Protein AF-A0A7I9XXD5-F1 (afdb_monomer)

Radius of gyration: 13.2 Å; Cα contacts (8 Å, |Δi|>4): 89; chains: 1; bounding box: 17×31×46 Å

Foldseek 3Di:
DDPPPVPPPVALPDPPDPVVLVLLCFAAPPQRAHRNAFDADPVPRHHDVRHRHDPRTDHPPD

Mean predicted aligned error: 9.18 Å

Sequence (62 aa):
MSRRATERNPFWTGRDNAAVQDALSRKCGMCGANVGEDCNSIIDGGPLPGRIVHHYRVGESA

Organism: NCBI:txid84962

Solvent-accessible surface area (backbone atoms only — not comparable to full-atom values): 3855 Å² total; per-residue (Å²): 136,82,80,78,73,73,72,80,72,88,55,52,56,45,84,86,35,68,69,41,46,63,40,25,73,14,34,25,76,75,66,62,29,46,62,73,45,65,30,46,33,85,87,75,66,42,75,39,88,66,23,40,61,64,93,54,45,45,60,84,86,122

pLDDT: mean 74.22, std 15.11, range [39.53, 88.31]

InterPro domains:
  IPR056911 DNA-binding phage zinc finger domain, putative [PF24623] (17-58)

Structure (mmCIF, N/CA/C/O backbone):
data_AF-A0A7I9XXD5-F1
#
_entry.id   AF-A0A7I9XXD5-F1
#
loop_
_atom_site.group_PDB
_atom_site.id
_atom_site.type_symbol
_atom_site.label_atom_id
_atom_site.label_alt_id
_atom_site.label_comp_id
_atom_site.label_asym_id
_atom_site.label_entity_id
_atom_site.label_seq_id
_atom_site.pdbx_PDB_ins_code
_atom_site.Cartn_x
_atom_site.Cartn_y
_atom_site.Cartn_z
_atom_site.occupancy
_atom_site.B_iso_or_equiv
_atom_site.auth_seq_id
_atom_site.auth_comp_id
_atom_site.auth_asym_id
_atom_site.auth_atom_id
_atom_site.pdbx_PDB_model_num
ATOM 1 N N . MET A 1 1 ? 4.635 -2.476 37.997 1.00 39.53 1 MET A N 1
ATOM 2 C CA . MET A 1 1 ? 5.335 -2.481 36.691 1.00 39.53 1 MET A CA 1
ATOM 3 C C . MET A 1 1 ? 4.515 -3.332 35.722 1.00 39.53 1 MET A C 1
ATOM 5 O O . MET A 1 1 ? 4.787 -4.516 35.561 1.00 39.53 1 MET A O 1
ATOM 9 N N . SER A 1 2 ? 3.436 -2.771 35.164 1.00 46.91 2 SER A N 1
ATOM 10 C CA . SER A 1 2 ? 2.545 -3.504 34.256 1.00 46.91 2 SER A CA 1
ATOM 11 C C . SER A 1 2 ? 3.205 -3.611 32.891 1.00 46.91 2 SER A C 1
ATOM 13 O O . SER A 1 2 ? 3.430 -2.606 32.219 1.00 46.91 2 SER A O 1
ATOM 15 N N . ARG A 1 3 ? 3.563 -4.840 32.519 1.00 49.69 3 ARG A N 1
ATOM 16 C CA . ARG A 1 3 ? 4.151 -5.191 31.229 1.00 49.69 3 ARG A CA 1
ATOM 17 C C . ARG A 1 3 ? 3.113 -4.910 30.143 1.00 49.69 3 ARG A C 1
ATOM 19 O O . ARG A 1 3 ? 2.293 -5.767 29.835 1.00 49.69 3 ARG A O 1
ATOM 26 N N . ARG A 1 4 ? 3.133 -3.699 29.582 1.00 51.19 4 ARG A N 1
ATOM 27 C CA . ARG A 1 4 ? 2.533 -3.418 28.278 1.00 51.19 4 ARG A CA 1
ATOM 28 C C . ARG A 1 4 ? 3.348 -4.206 27.260 1.00 51.19 4 ARG A C 1
ATOM 30 O O . ARG A 1 4 ? 4.359 -3.727 26.756 1.00 51.19 4 ARG A O 1
ATOM 37 N N . ALA A 1 5 ? 2.952 -5.454 27.037 1.00 50.44 5 ALA A N 1
ATOM 38 C CA . ALA A 1 5 ? 3.257 -6.138 25.800 1.00 50.44 5 ALA A CA 1
ATOM 39 C C . ALA A 1 5 ? 2.528 -5.344 24.716 1.00 50.44 5 ALA A C 1
ATOM 41 O O . ALA A 1 5 ? 1.372 -5.621 24.428 1.00 50.44 5 ALA A O 1
ATOM 42 N N . THR A 1 6 ? 3.166 -4.286 24.209 1.00 53.09 6 THR A N 1
ATOM 43 C CA . THR A 1 6 ? 2.740 -3.649 22.969 1.00 53.09 6 THR A CA 1
ATOM 44 C C . THR A 1 6 ? 2.763 -4.754 21.935 1.00 53.09 6 THR A C 1
ATOM 46 O O . THR A 1 6 ? 3.822 -5.275 21.577 1.00 53.09 6 THR A O 1
ATOM 49 N N . GLU A 1 7 ? 1.561 -5.179 21.583 1.00 49.44 7 GLU A N 1
ATOM 50 C CA . GLU A 1 7 ? 1.260 -6.246 20.661 1.00 49.44 7 GLU A CA 1
ATOM 51 C C . GLU A 1 7 ? 2.093 -6.031 19.403 1.00 49.44 7 GLU A C 1
ATOM 53 O O . GLU A 1 7 ? 1.935 -5.053 18.670 1.00 49.44 7 GLU A O 1
ATOM 58 N N . ARG A 1 8 ? 3.044 -6.936 19.166 1.00 45.91 8 ARG A N 1
ATOM 59 C CA . ARG A 1 8 ? 3.737 -7.049 17.889 1.00 45.91 8 ARG A CA 1
ATOM 60 C C . ARG A 1 8 ? 2.687 -7.532 16.903 1.00 45.91 8 ARG A C 1
ATOM 62 O O . ARG A 1 8 ? 2.600 -8.729 16.684 1.00 45.91 8 ARG A O 1
ATOM 69 N N . ASN A 1 9 ? 1.840 -6.621 16.426 1.00 49.66 9 ASN A N 1
ATOM 70 C CA . ASN A 1 9 ? 0.654 -6.925 15.642 1.00 49.66 9 ASN A CA 1
ATOM 71 C C . ASN A 1 9 ? 1.105 -7.662 14.367 1.00 49.66 9 ASN A C 1
ATOM 73 O O . ASN A 1 9 ? 1.641 -7.017 13.462 1.00 49.66 9 ASN A O 1
ATOM 77 N N . PRO A 1 10 ? 0.988 -9.005 14.287 1.00 52.41 10 PRO A N 1
ATOM 78 C CA . PRO A 1 10 ? 1.659 -9.789 13.243 1.00 52.41 10 PRO A CA 1
ATOM 79 C C . PRO A 1 10 ? 0.989 -9.643 11.875 1.00 52.41 10 PRO A C 1
ATOM 81 O O . PRO A 1 10 ? 1.444 -10.207 10.885 1.00 52.41 10 PRO A O 1
ATOM 84 N N . PHE A 1 11 ? -0.111 -8.903 11.828 1.00 54.44 11 PHE A N 1
ATOM 85 C CA . PHE A 1 11 ? -1.095 -8.982 10.781 1.00 54.44 11 PHE A CA 1
ATOM 86 C C . PHE A 1 11 ? -1.446 -7.561 10.358 1.00 54.44 11 PHE A C 1
ATOM 88 O O . PHE A 1 11 ? -2.306 -6.902 10.936 1.00 54.44 11 PHE A O 1
ATOM 95 N N . TRP A 1 12 ? -0.779 -7.084 9.311 1.00 64.19 12 TRP A N 1
ATOM 96 C CA . TRP A 1 12 ? -1.232 -5.930 8.526 1.00 64.19 12 TRP A CA 1
ATOM 97 C C . TRP A 1 12 ? -2.440 -6.330 7.650 1.00 64.19 12 TRP A C 1
ATOM 99 O O . TRP A 1 12 ? -2.551 -5.904 6.502 1.00 64.19 12 TRP A O 1
ATOM 109 N N . THR A 1 13 ? -3.293 -7.233 8.151 1.00 63.25 13 THR A N 1
ATOM 110 C CA . THR A 1 13 ? -4.331 -7.959 7.404 1.00 63.25 13 THR A CA 1
ATOM 111 C C . THR A 1 13 ? -5.618 -7.167 7.249 1.00 63.25 13 THR A C 1
ATOM 113 O O . THR A 1 13 ? -6.381 -7.459 6.335 1.00 63.25 13 THR A O 1
ATOM 116 N N . GLY A 1 14 ? -5.875 -6.205 8.137 1.00 71.19 14 GLY A N 1
ATOM 117 C CA . GLY A 1 14 ? -7.161 -5.523 8.237 1.00 71.19 14 GLY A CA 1
ATOM 118 C C . GLY A 1 14 ? -7.069 -4.030 7.959 1.00 71.19 14 GLY A C 1
ATOM 119 O O . GLY A 1 14 ? -6.174 -3.345 8.457 1.00 71.19 14 GLY A O 1
ATOM 120 N N . ARG A 1 15 ? -8.036 -3.511 7.194 1.00 78.00 15 ARG A N 1
ATOM 121 C CA . ARG A 1 15 ? -8.227 -2.068 6.975 1.00 78.00 15 ARG A CA 1
ATOM 122 C C . ARG A 1 15 ? -8.654 -1.353 8.266 1.00 78.00 15 ARG A C 1
ATOM 124 O O . ARG A 1 15 ? -8.523 -0.145 8.356 1.00 78.00 15 ARG A O 1
ATOM 131 N N . ASP A 1 16 ? -9.110 -2.070 9.283 1.00 79.19 16 ASP A N 1
ATOM 132 C CA . ASP A 1 16 ? -9.394 -1.545 10.624 1.00 79.19 16 ASP A CA 1
ATOM 133 C C . ASP A 1 16 ? -8.128 -1.231 11.444 1.00 79.19 16 ASP A C 1
ATOM 135 O O . ASP A 1 16 ? -8.197 -0.525 12.450 1.00 79.19 16 ASP A O 1
ATOM 139 N N . ASN A 1 17 ? -6.955 -1.710 11.019 1.00 80.75 17 ASN A N 1
ATOM 140 C CA . ASN A 1 17 ? -5.731 -1.503 11.771 1.00 80.75 17 ASN A CA 1
ATOM 141 C C . ASN A 1 17 ? -5.181 -0.079 11.588 1.00 80.75 17 ASN A C 1
ATOM 143 O O . ASN A 1 17 ? -4.947 0.368 10.466 1.00 80.75 17 ASN A O 1
ATOM 147 N N . ALA A 1 18 ? -4.886 0.610 12.694 1.00 80.56 18 ALA A N 1
ATOM 148 C CA . ALA A 1 18 ? -4.356 1.974 12.661 1.00 80.56 18 ALA A CA 1
ATOM 149 C C . ALA A 1 18 ? -3.034 2.093 11.880 1.0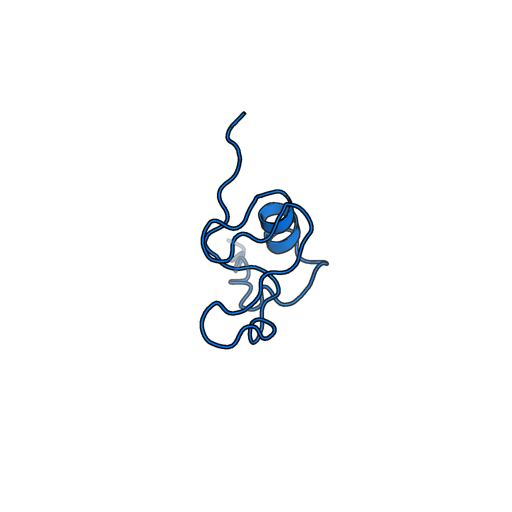0 80.56 18 ALA A C 1
ATOM 151 O O . ALA A 1 18 ? -2.847 3.064 11.153 1.00 80.56 18 ALA A O 1
ATOM 152 N N . ALA A 1 19 ? -2.143 1.097 11.968 1.00 78.81 19 ALA A N 1
ATOM 153 C CA . ALA A 1 19 ? -0.896 1.097 11.203 1.00 78.81 19 ALA A CA 1
ATOM 154 C C . ALA A 1 19 ? -1.167 0.932 9.701 1.00 78.81 19 ALA A C 1
ATOM 156 O O . ALA A 1 19 ? -0.538 1.590 8.879 1.00 78.81 19 ALA A O 1
ATOM 157 N N . VAL A 1 20 ? -2.145 0.097 9.340 1.00 82.12 20 VAL A N 1
ATOM 158 C CA . VAL A 1 20 ? -2.580 -0.082 7.950 1.00 82.12 20 VAL A CA 1
ATOM 159 C C . VAL A 1 20 ? -3.221 1.194 7.409 1.00 82.12 20 VAL A C 1
ATOM 161 O O . VAL A 1 20 ? -2.881 1.594 6.304 1.00 82.12 20 VAL A O 1
ATOM 164 N N . GLN A 1 21 ? -4.074 1.872 8.176 1.00 84.62 21 GLN A N 1
ATOM 165 C CA . GLN A 1 21 ? -4.646 3.175 7.808 1.00 84.62 21 GLN A CA 1
ATOM 166 C C . GLN A 1 21 ? -3.565 4.248 7.619 1.00 84.62 21 GLN A C 1
ATOM 168 O O . GLN A 1 21 ? -3.571 4.973 6.626 1.00 84.62 21 GLN A O 1
ATOM 173 N N . ASP A 1 22 ? -2.579 4.288 8.516 1.00 83.31 22 ASP A N 1
ATOM 174 C CA . ASP A 1 22 ? -1.405 5.157 8.408 1.00 83.31 22 ASP A CA 1
ATOM 175 C C . ASP A 1 22 ? -0.509 4.798 7.208 1.00 83.31 22 ASP A C 1
ATOM 177 O O . ASP A 1 22 ? 0.164 5.644 6.629 1.00 83.31 22 ASP A O 1
ATOM 181 N N . ALA A 1 23 ? -0.449 3.539 6.787 1.00 81.81 23 ALA A N 1
ATOM 182 C CA . ALA A 1 23 ? 0.231 3.166 5.549 1.00 81.81 23 ALA A CA 1
ATOM 183 C C . ALA A 1 23 ? -0.604 3.496 4.309 1.00 81.81 23 ALA A C 1
ATOM 185 O O . ALA A 1 23 ? -0.049 3.933 3.306 1.00 81.81 23 ALA A O 1
ATOM 186 N N . LEU A 1 24 ? -1.924 3.314 4.366 1.00 85.75 24 LEU A N 1
ATOM 187 C CA . LEU A 1 24 ? -2.847 3.649 3.286 1.00 85.75 24 LEU A CA 1
ATOM 188 C C . LEU A 1 24 ? -2.888 5.154 3.024 1.00 85.75 24 LEU A C 1
ATOM 190 O O . LEU A 1 24 ? -3.133 5.534 1.889 1.00 85.75 24 LEU A O 1
ATOM 194 N N . SER A 1 25 ? -2.578 6.009 4.001 1.00 86.56 25 SER A N 1
ATOM 195 C CA . SER A 1 25 ? -2.428 7.455 3.781 1.00 86.56 25 SER A CA 1
ATOM 196 C C . SER A 1 25 ? -1.226 7.825 2.891 1.00 86.56 25 SER A C 1
ATOM 198 O O . SER A 1 25 ? -1.060 8.986 2.528 1.00 86.56 25 SER A O 1
ATOM 200 N N . ARG A 1 26 ? -0.384 6.850 2.514 1.00 86.06 26 ARG A N 1
ATOM 201 C CA . ARG A 1 26 ? 0.866 7.046 1.772 1.00 86.06 26 ARG A CA 1
ATOM 202 C C . ARG A 1 26 ? 0.905 6.212 0.495 1.00 86.06 26 ARG A C 1
ATOM 204 O O . ARG A 1 26 ? 0.333 5.120 0.418 1.00 86.06 26 ARG A O 1
ATOM 211 N N . LYS A 1 27 ? 1.639 6.688 -0.511 1.00 87.62 27 LYS A N 1
ATOM 212 C CA . LYS A 1 27 ? 1.850 5.943 -1.757 1.00 87.62 27 LYS A CA 1
ATOM 213 C C . LYS A 1 27 ? 2.812 4.781 -1.522 1.00 87.62 27 LYS A C 1
ATOM 215 O O . LYS A 1 27 ? 3.799 4.889 -0.792 1.00 87.62 27 LYS A O 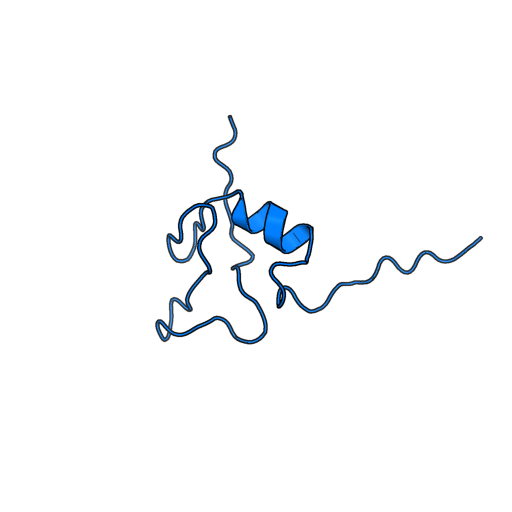1
ATOM 220 N N . CYS A 1 28 ? 2.549 3.638 -2.144 1.00 88.06 28 CYS A N 1
ATOM 221 C CA . CYS A 1 28 ? 3.482 2.524 -2.104 1.00 88.06 28 CYS A CA 1
ATOM 222 C C . CYS A 1 28 ? 4.632 2.753 -3.082 1.00 88.06 28 CYS A C 1
ATOM 224 O O . CYS A 1 28 ? 4.425 2.789 -4.291 1.00 88.06 28 CYS A O 1
ATOM 226 N N . GLY A 1 29 ? 5.859 2.831 -2.566 1.00 82.94 29 GLY A N 1
ATOM 227 C CA . GLY A 1 29 ? 7.058 2.934 -3.402 1.00 82.94 29 GLY A CA 1
ATOM 228 C C . GLY A 1 29 ? 7.491 1.603 -4.026 1.00 82.94 29 GLY A C 1
ATOM 229 O O . GLY A 1 29 ? 8.397 1.593 -4.847 1.00 82.94 29 GLY A O 1
ATOM 230 N N . MET A 1 30 ? 6.875 0.481 -3.628 1.00 85.06 30 MET A N 1
ATOM 231 C CA . MET A 1 30 ? 7.230 -0.861 -4.108 1.00 85.06 30 MET A CA 1
ATOM 232 C C . MET A 1 30 ? 6.357 -1.307 -5.286 1.00 85.06 30 MET A C 1
ATOM 234 O O . MET A 1 30 ? 6.892 -1.712 -6.309 1.00 85.06 30 MET A O 1
ATOM 238 N N . CYS A 1 31 ? 5.027 -1.227 -5.159 1.00 86.19 31 CYS A N 1
ATOM 239 C CA . CYS A 1 31 ? 4.095 -1.596 -6.235 1.00 86.19 31 CYS A CA 1
ATOM 240 C C . CYS A 1 31 ? 3.421 -0.397 -6.919 1.00 86.19 31 CYS A C 1
ATOM 242 O O . CYS A 1 31 ? 2.653 -0.589 -7.854 1.00 86.19 31 CYS A O 1
ATOM 244 N N . GLY A 1 32 ? 3.659 0.830 -6.446 1.00 85.44 32 GLY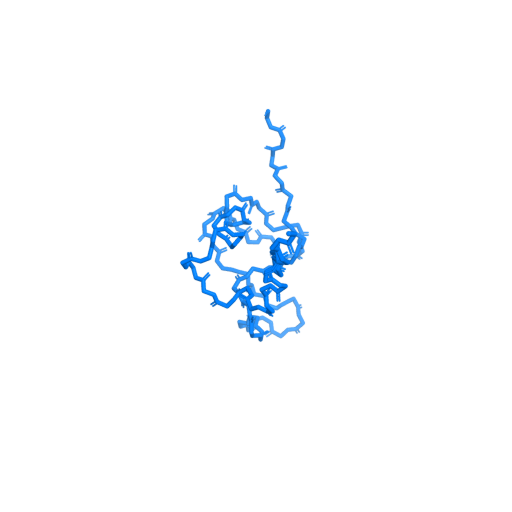 A N 1
ATOM 245 C CA . GLY A 1 32 ? 3.053 2.036 -7.012 1.00 85.44 32 GLY A CA 1
ATOM 246 C C . GLY A 1 32 ? 1.612 2.313 -6.577 1.00 85.44 32 GLY A C 1
ATOM 247 O O . GLY A 1 32 ? 1.078 3.339 -6.990 1.00 85.44 32 GLY A O 1
ATOM 248 N N . ALA A 1 33 ? 1.003 1.458 -5.741 1.00 87.06 33 ALA A N 1
ATOM 249 C CA . ALA A 1 33 ? -0.361 1.648 -5.236 1.00 87.06 33 ALA A CA 1
ATOM 250 C C . ALA A 1 33 ? -0.547 3.042 -4.621 1.00 87.06 33 ALA A C 1
ATOM 252 O O . ALA A 1 33 ? 0.287 3.494 -3.827 1.00 87.06 33 ALA A O 1
ATOM 253 N N . ASN A 1 34 ? -1.637 3.710 -4.993 1.00 87.38 34 ASN A N 1
ATOM 254 C CA . ASN A 1 34 ? -1.925 5.062 -4.536 1.00 87.38 34 ASN A CA 1
ATOM 255 C 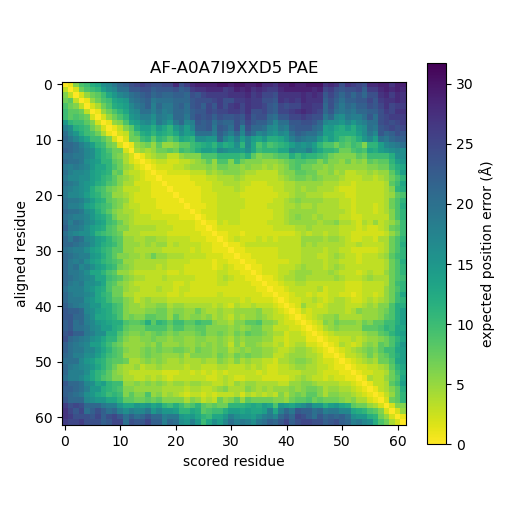C . ASN A 1 34 ? -2.385 5.085 -3.070 1.00 87.38 34 ASN A C 1
ATOM 257 O O . ASN A 1 34 ? -2.544 4.056 -2.401 1.00 87.38 34 ASN A O 1
ATOM 261 N N . VAL A 1 35 ? -2.577 6.299 -2.562 1.00 86.94 35 VAL A N 1
ATOM 262 C CA . VAL A 1 35 ? -3.185 6.544 -1.253 1.00 86.94 35 VAL A 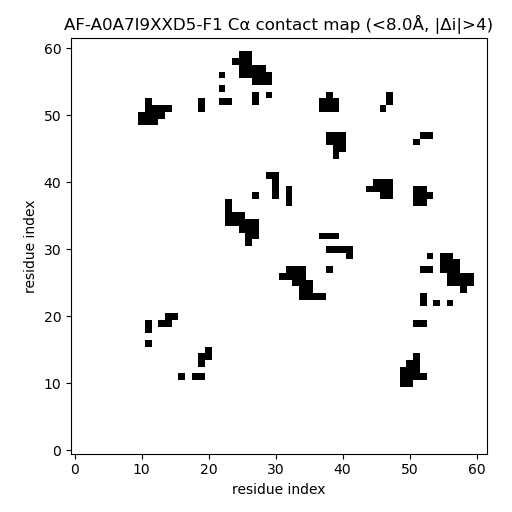CA 1
ATOM 263 C C . VAL A 1 35 ? -4.589 5.926 -1.223 1.00 86.94 35 VAL A C 1
ATOM 265 O O . VAL A 1 35 ? -5.382 6.129 -2.137 1.00 86.94 35 VAL A O 1
ATOM 268 N N . GLY A 1 36 ? -4.889 5.145 -0.187 1.00 85.44 36 GLY A N 1
ATOM 269 C CA . GLY A 1 36 ? -6.165 4.451 0.013 1.00 85.44 36 GLY A CA 1
ATOM 270 C C . GLY A 1 36 ? -6.306 3.114 -0.722 1.00 85.44 36 GLY A C 1
ATOM 271 O O . GLY A 1 36 ? -7.219 2.345 -0.398 1.00 85.44 36 GLY A O 1
ATOM 272 N N . GLU A 1 37 ? -5.399 2.808 -1.654 1.00 87.44 37 GLU A N 1
ATOM 273 C CA . GLU A 1 37 ? -5.421 1.566 -2.426 1.00 87.44 37 GLU A CA 1
ATOM 274 C C . GLU A 1 37 ? -4.637 0.447 -1.751 1.00 87.44 37 GLU A C 1
ATOM 276 O O . GLU A 1 37 ? -3.578 0.670 -1.155 1.00 87.44 37 GLU A O 1
ATOM 281 N N . ASP A 1 38 ? -5.144 -0.774 -1.889 1.00 88.19 38 ASP A N 1
ATOM 282 C CA . ASP A 1 38 ? -4.464 -1.971 -1.418 1.00 88.19 38 ASP A CA 1
ATOM 283 C C . ASP A 1 38 ? -3.242 -2.264 -2.301 1.00 88.19 38 ASP A C 1
ATOM 285 O O . ASP A 1 38 ? -3.202 -1.984 -3.500 1.00 88.19 38 ASP A O 1
ATOM 289 N N . CYS A 1 39 ? -2.194 -2.808 -1.694 1.00 87.50 39 CYS A N 1
ATOM 290 C CA . CYS A 1 39 ? -1.005 -3.200 -2.428 1.00 87.50 39 CYS A CA 1
ATOM 291 C C . CYS A 1 39 ? -1.162 -4.594 -3.035 1.00 87.50 39 CYS A C 1
ATOM 293 O O . CYS A 1 39 ? -1.526 -5.543 -2.343 1.00 87.50 39 CYS A O 1
ATOM 295 N N . ASN A 1 40 ? -0.703 -4.731 -4.276 1.00 88.31 40 ASN A N 1
ATOM 296 C CA . ASN A 1 40 ? -0.531 -6.023 -4.930 1.00 88.31 40 ASN A CA 1
ATOM 297 C C . ASN A 1 40 ? 0.922 -6.508 -4.867 1.00 88.31 40 ASN A C 1
ATOM 299 O O . ASN 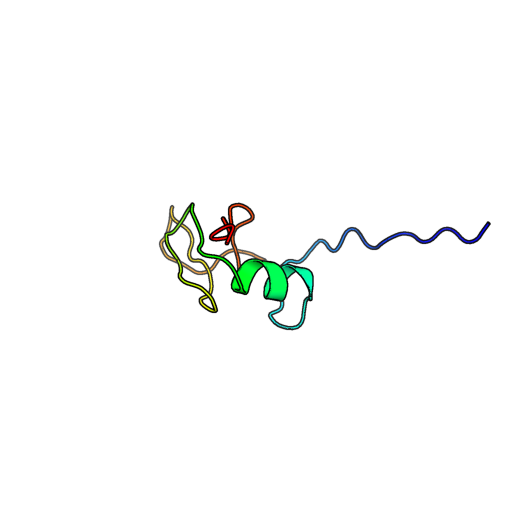A 1 40 ? 1.869 -5.721 -4.734 1.00 88.31 40 ASN A O 1
ATOM 303 N N . SER A 1 41 ? 1.098 -7.824 -4.952 1.00 83.06 41 SER A N 1
ATOM 304 C CA . SER A 1 41 ? 2.394 -8.477 -5.096 1.00 83.06 41 SER A CA 1
ATOM 305 C C . SER A 1 41 ? 3.044 -8.063 -6.414 1.00 83.06 41 SER A C 1
ATOM 307 O O . SER A 1 41 ? 2.444 -8.201 -7.471 1.00 83.06 41 SER A O 1
ATOM 309 N N . ILE A 1 42 ? 4.293 -7.600 -6.372 1.00 82.38 42 ILE A N 1
ATOM 310 C CA . ILE A 1 42 ? 5.061 -7.279 -7.589 1.00 82.38 42 ILE A CA 1
ATOM 311 C C . ILE A 1 42 ? 5.562 -8.531 -8.326 1.00 82.38 42 ILE A C 1
ATOM 313 O O . ILE A 1 42 ? 6.047 -8.424 -9.444 1.00 82.38 42 ILE A O 1
ATOM 317 N N . ILE A 1 43 ? 5.479 -9.700 -7.682 1.00 80.62 43 ILE A N 1
ATOM 318 C CA . ILE A 1 43 ? 5.950 -10.978 -8.230 1.00 80.62 43 ILE A CA 1
ATOM 319 C C . ILE A 1 43 ? 4.837 -11.655 -9.036 1.00 80.62 43 ILE A C 1
ATOM 321 O O . ILE A 1 43 ? 5.092 -12.173 -10.115 1.00 80.62 43 ILE A O 1
ATOM 325 N N . ASP A 1 44 ? 3.614 -11.639 -8.504 1.00 82.25 44 ASP A N 1
ATOM 326 C CA . ASP A 1 44 ? 2.476 -12.412 -9.028 1.00 82.25 44 ASP A CA 1
ATOM 327 C C . ASP A 1 44 ? 1.294 -11.521 -9.457 1.00 82.25 44 ASP A C 1
ATOM 329 O O . ASP A 1 44 ? 0.350 -11.977 -10.087 1.00 82.25 44 ASP A O 1
ATOM 333 N N . GLY A 1 45 ? 1.304 -10.229 -9.109 1.00 78.88 45 GLY A N 1
ATOM 334 C CA . GLY A 1 45 ? 0.184 -9.310 -9.351 1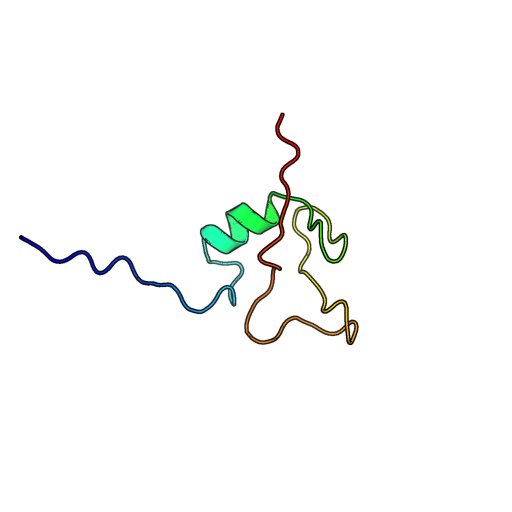.00 78.88 45 GLY A CA 1
ATOM 335 C C . GLY A 1 45 ? -1.029 -9.536 -8.439 1.00 78.88 45 GLY A C 1
ATOM 336 O O . GLY A 1 45 ? -1.901 -8.675 -8.372 1.00 78.88 45 GLY A O 1
ATOM 337 N N . GLY A 1 46 ? -1.075 -10.656 -7.712 1.00 82.00 46 GLY A N 1
ATOM 338 C CA . GLY A 1 46 ? -2.134 -10.989 -6.765 1.00 82.00 46 GLY A CA 1
ATOM 339 C C . GLY A 1 46 ? -2.087 -10.212 -5.439 1.00 82.00 46 GLY A C 1
ATOM 340 O O . GLY A 1 46 ? -1.138 -9.465 -5.169 1.00 82.00 46 GLY A O 1
ATOM 341 N N . PRO A 1 47 ? -3.100 -10.402 -4.575 1.00 81.06 47 PRO A N 1
ATOM 342 C CA . PRO A 1 47 ? -3.159 -9.773 -3.259 1.00 81.06 47 PRO A CA 1
ATOM 343 C C . PRO A 1 47 ? -1.994 -10.222 -2.370 1.00 81.0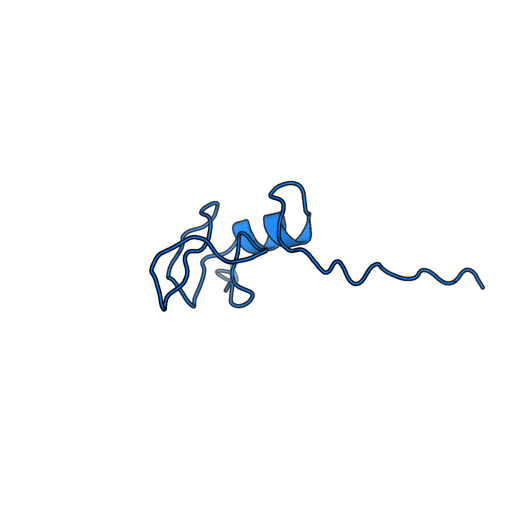6 47 PRO A C 1
ATOM 345 O O . PRO A 1 47 ? -1.463 -11.327 -2.494 1.00 81.06 47 PRO A O 1
ATOM 348 N N . LEU A 1 48 ? -1.587 -9.360 -1.440 1.00 82.06 48 LEU A N 1
ATOM 349 C CA . LEU A 1 48 ? -0.507 -9.687 -0.518 1.00 82.06 48 LEU A CA 1
ATOM 350 C C . LEU A 1 48 ? -0.945 -10.758 0.506 1.00 82.06 48 LEU A C 1
ATOM 352 O O . LEU A 1 48 ? -1.994 -10.631 1.139 1.00 82.06 48 LEU A O 1
ATOM 356 N N . PRO A 1 49 ? -0.133 -11.803 0.740 1.00 75.31 49 PRO A N 1
ATOM 357 C CA . PRO A 1 49 ? -0.481 -12.852 1.689 1.00 75.31 49 PRO A CA 1
ATOM 358 C C . PRO A 1 49 ? -0.389 -12.320 3.122 1.00 75.31 49 PRO A C 1
ATOM 360 O O . PRO A 1 49 ? 0.686 -11.953 3.598 1.00 75.31 49 PRO A O 1
ATOM 363 N N . GLY A 1 50 ? -1.526 -12.268 3.818 1.00 76.69 50 GLY A N 1
ATOM 364 C CA . GLY A 1 50 ? -1.580 -11.849 5.220 1.00 76.69 50 GLY A CA 1
ATOM 365 C C . GLY A 1 50 ? -1.344 -10.352 5.448 1.00 76.69 50 GLY A C 1
ATOM 366 O O . GLY A 1 50 ? -1.039 -9.947 6.570 1.00 76.69 50 GLY A O 1
ATOM 367 N N . ARG A 1 51 ? -1.467 -9.517 4.411 1.00 81.69 51 ARG A N 1
ATOM 368 C CA . ARG A 1 51 ? -1.451 -8.056 4.550 1.00 81.69 51 ARG A CA 1
ATOM 369 C C . ARG A 1 51 ? -2.177 -7.373 3.397 1.00 81.69 51 ARG A C 1
ATOM 371 O O . ARG A 1 51 ? -2.307 -7.972 2.343 1.00 81.69 51 ARG A O 1
ATOM 378 N N . ILE A 1 52 ? -2.596 -6.122 3.569 1.00 86.31 52 ILE A N 1
ATOM 379 C CA . ILE A 1 52 ? -3.197 -5.324 2.479 1.00 86.31 52 ILE A CA 1
ATOM 380 C C . ILE A 1 52 ? -2.305 -4.175 1.995 1.00 86.31 52 ILE A C 1
ATOM 382 O O . ILE A 1 52 ? -2.589 -3.532 0.992 1.00 86.31 52 ILE A O 1
ATOM 386 N N . VAL A 1 53 ? -1.172 -3.935 2.660 1.00 87.06 53 VAL A N 1
ATOM 387 C CA . VAL A 1 53 ? -0.187 -2.914 2.278 1.00 87.06 53 VAL A CA 1
ATOM 388 C C . VAL A 1 53 ? 1.234 -3.476 2.349 1.00 87.06 53 VAL A C 1
ATOM 390 O O . VAL A 1 53 ? 1.538 -4.324 3.189 1.00 87.06 53 VAL A O 1
ATOM 393 N N . HIS A 1 54 ? 2.128 -3.011 1.473 1.00 85.38 54 HIS A N 1
ATOM 394 C CA . HIS A 1 54 ? 3.567 -3.250 1.617 1.00 85.38 54 HIS A CA 1
ATOM 395 C C . HIS A 1 54 ? 4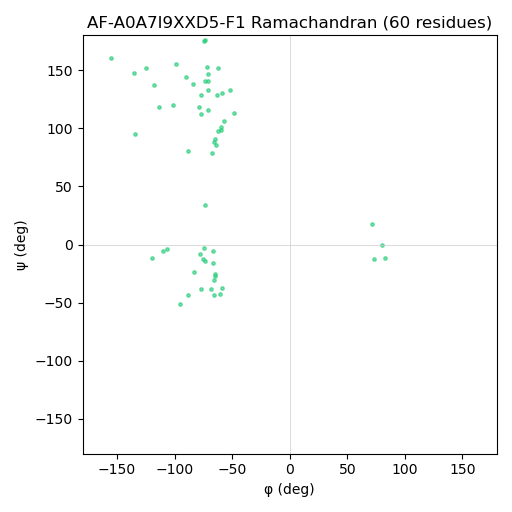.138 -2.418 2.764 1.00 85.38 54 HIS A C 1
ATOM 397 O O . HIS A 1 54 ? 3.667 -1.316 3.032 1.00 85.38 54 HIS A O 1
ATOM 403 N N . HIS A 1 55 ? 5.224 -2.898 3.374 1.00 78.19 55 HIS A N 1
ATOM 404 C CA . HIS A 1 55 ? 5.963 -2.129 4.383 1.00 78.19 55 HIS A CA 1
ATOM 405 C C . HIS A 1 55 ? 6.607 -0.864 3.803 1.00 78.19 55 HIS A C 1
ATOM 407 O O . HIS A 1 55 ? 6.815 0.110 4.519 1.00 78.19 55 HIS A O 1
ATOM 413 N N . TYR A 1 56 ? 6.927 -0.873 2.505 1.00 81.00 56 TYR A N 1
ATOM 414 C CA . TYR A 1 56 ? 7.543 0.262 1.829 1.00 81.00 56 TYR A CA 1
ATOM 415 C C . TYR A 1 56 ? 6.473 1.215 1.278 1.00 81.00 56 TYR A C 1
ATOM 417 O O . TYR A 1 56 ? 6.101 1.179 0.098 1.00 81.00 56 TYR A O 1
ATOM 425 N N . ARG A 1 57 ? 5.941 2.047 2.177 1.00 81.06 57 ARG A N 1
ATOM 426 C CA . ARG A 1 57 ? 5.016 3.147 1.884 1.00 81.06 57 ARG A CA 1
ATOM 427 C C . ARG A 1 57 ? 5.724 4.462 2.192 1.00 81.06 57 ARG A C 1
ATOM 429 O O . ARG A 1 57 ? 6.144 4.697 3.322 1.00 81.06 57 ARG A O 1
ATOM 436 N N . VAL A 1 58 ? 5.892 5.287 1.168 1.00 77.19 58 VAL A N 1
ATOM 437 C CA . VAL A 1 58 ? 6.559 6.586 1.254 1.00 77.19 58 VAL A CA 1
ATOM 438 C C . VAL A 1 58 ? 5.482 7.657 1.300 1.00 77.19 58 VAL A C 1
ATOM 440 O O . VAL A 1 58 ? 4.624 7.729 0.421 1.00 77.19 58 VAL A O 1
ATOM 443 N N . GLY A 1 59 ? 5.473 8.436 2.379 1.00 62.31 59 GLY A N 1
ATOM 444 C CA . GLY A 1 59 ? 4.645 9.632 2.425 1.00 62.31 59 GLY A CA 1
ATOM 445 C C . GLY A 1 59 ? 5.241 10.670 1.499 1.00 62.31 59 GLY A C 1
ATOM 446 O O . GLY A 1 59 ? 6.464 10.809 1.443 1.00 62.31 59 GLY A O 1
ATOM 447 N N . GLU A 1 60 ? 4.392 11.400 0.784 1.00 53.22 60 GLU A N 1
ATOM 448 C CA . GLU A 1 60 ? 4.776 12.755 0.420 1.00 53.22 60 GLU A CA 1
ATOM 449 C C . GLU A 1 60 ? 4.942 13.484 1.751 1.00 53.22 60 GLU A C 1
ATOM 451 O O . GLU A 1 60 ? 3.965 13.817 2.417 1.00 53.22 60 GLU A O 1
ATOM 456 N N . SER A 1 61 ? 6.186 13.581 2.218 1.00 40.72 61 SER A N 1
ATOM 457 C CA . SER A 1 61 ? 6.542 14.506 3.280 1.00 40.72 61 SER A CA 1
ATOM 458 C C . SER A 1 61 ? 6.188 15.895 2.756 1.00 40.72 61 SER A C 1
ATOM 460 O O . SER A 1 61 ? 6.932 16.442 1.942 1.00 40.72 61 SER A O 1
ATOM 462 N N . ALA A 1 62 ? 5.025 16.403 3.149 1.00 40.94 62 ALA A N 1
ATOM 463 C CA . ALA A 1 62 ? 4.665 17.806 3.019 1.00 40.94 62 ALA A CA 1
ATOM 464 C C . ALA A 1 62 ? 4.928 18.493 4.360 1.00 40.94 62 ALA A C 1
ATOM 466 O O . ALA A 1 62 ? 4.502 17.929 5.396 1.00 40.94 62 ALA A O 1
#

Secondary structure (DSSP, 8-state):
-----------BT-TT-HHHHHHHTSEETTT---TTPPPBPTTTSSB-TTBSS-S-EE----